Protein AF-A0A3B1CL82-F1 (afdb_monomer_lite)

Organism: NCBI:txid652676

Sequence (89 aa):
RPVWYVGTIGYCFFFLYRYGISKKRKRTVDGFRLIEKLKSDAPLSDEDRKVILYLLSSIKASLEDINYAIIFLLSIAAIVADLILTAMG

Structure (mmCIF, N/CA/C/O backbone):
data_AF-A0A3B1CL82-F1
#
_entry.id   AF-A0A3B1CL82-F1
#
loop_
_atom_site.group_PDB
_atom_site.id
_atom_site.type_symbol
_atom_site.label_atom_id
_atom_site.label_alt_id
_atom_site.label_comp_id
_atom_site.label_asym_id
_atom_site.label_entity_id
_atom_site.label_seq_id
_atom_site.pdbx_PDB_ins_code
_atom_site.Cartn_x
_atom_site.Cartn_y
_atom_site.Cartn_z
_atom_site.occupancy
_atom_site.B_iso_or_equiv
_atom_site.auth_seq_id
_atom_site.auth_comp_id
_atom_site.auth_asym_id
_atom_site.auth_atom_id
_atom_site.pdbx_PDB_model_num
ATOM 1 N N . ARG A 1 1 ?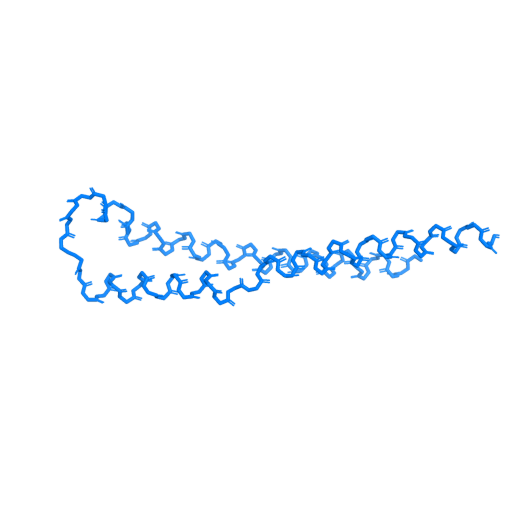 20.308 -6.603 -15.016 1.00 62.56 1 ARG A N 1
ATOM 2 C CA . ARG A 1 1 ? 20.057 -7.558 -13.899 1.00 62.56 1 ARG A CA 1
ATOM 3 C C . ARG A 1 1 ? 19.906 -6.895 -12.517 1.00 62.56 1 ARG A C 1
ATOM 5 O O . ARG A 1 1 ? 18.889 -7.184 -11.905 1.00 62.56 1 ARG A O 1
ATOM 12 N N . PRO A 1 2 ? 20.784 -5.994 -12.017 1.00 70.38 2 PRO A N 1
ATOM 13 C CA . PRO A 1 2 ? 20.617 -5.385 -10.680 1.00 70.38 2 PRO A CA 1
ATOM 14 C C . PRO A 1 2 ? 19.254 -4.705 -10.437 1.00 70.38 2 PRO A C 1
ATOM 16 O O . PRO A 1 2 ? 18.653 -4.881 -9.381 1.00 70.38 2 PRO A O 1
ATOM 19 N N . VAL A 1 3 ? 18.730 -4.011 -11.455 1.00 73.31 3 VAL A N 1
ATOM 20 C CA . VAL A 1 3 ? 17.420 -3.326 -11.445 1.00 73.31 3 VAL A CA 1
ATOM 21 C C . VAL A 1 3 ? 16.258 -4.251 -11.045 1.00 73.31 3 VAL A C 1
ATOM 23 O O . VAL A 1 3 ? 15.384 -3.840 -10.286 1.00 73.31 3 VAL A O 1
ATOM 26 N N . TRP A 1 4 ? 16.277 -5.516 -11.479 1.00 77.12 4 TRP A N 1
ATOM 27 C CA . TRP A 1 4 ? 15.235 -6.504 -11.165 1.00 77.12 4 TRP A CA 1
ATOM 28 C C . TRP A 1 4 ? 15.171 -6.835 -9.667 1.00 77.12 4 TRP A C 1
ATOM 30 O O . TRP A 1 4 ? 14.083 -6.954 -9.101 1.00 77.12 4 TRP A O 1
ATOM 40 N N . TYR A 1 5 ? 16.328 -6.934 -9.002 1.00 82.44 5 TYR A N 1
ATOM 41 C CA . TYR A 1 5 ? 16.388 -7.155 -7.556 1.00 82.44 5 TYR A CA 1
ATOM 42 C C . TYR A 1 5 ? 15.883 -5.936 -6.782 1.00 82.44 5 TYR A C 1
ATOM 44 O O . TYR A 1 5 ? 15.107 -6.102 -5.847 1.00 82.44 5 TYR A O 1
ATOM 52 N N . VAL A 1 6 ? 16.248 -4.718 -7.201 1.00 82.56 6 VAL A N 1
ATOM 53 C CA . VAL A 1 6 ? 15.759 -3.474 -6.577 1.00 82.56 6 VAL A CA 1
ATOM 54 C C . VAL A 1 6 ? 14.233 -3.368 -6.685 1.00 82.56 6 VAL A C 1
ATOM 56 O O . VAL A 1 6 ? 13.572 -3.132 -5.675 1.00 82.56 6 VAL A O 1
ATOM 59 N N . GLY A 1 7 ? 13.664 -3.621 -7.870 1.00 82.44 7 GLY A N 1
ATOM 60 C CA . GLY A 1 7 ? 12.210 -3.636 -8.072 1.00 82.44 7 GLY A CA 1
ATOM 61 C C . GLY A 1 7 ? 11.504 -4.691 -7.215 1.00 82.44 7 GLY A C 1
ATOM 62 O O . GLY A 1 7 ? 10.535 -4.387 -6.522 1.00 82.44 7 GLY A O 1
ATOM 63 N N . THR A 1 8 ? 12.037 -5.917 -7.186 1.00 85.06 8 THR A N 1
ATOM 64 C CA . THR A 1 8 ? 11.468 -7.029 -6.402 1.00 85.06 8 THR A CA 1
ATOM 65 C C . THR A 1 8 ? 11.516 -6.752 -4.896 1.00 85.06 8 THR A C 1
ATOM 67 O O . THR A 1 8 ? 10.523 -6.953 -4.201 1.00 85.06 8 THR A O 1
ATOM 70 N N . ILE A 1 9 ? 12.639 -6.241 -4.381 1.00 88.81 9 ILE A N 1
ATOM 71 C CA . ILE A 1 9 ? 12.790 -5.867 -2.967 1.00 88.81 9 ILE A CA 1
ATOM 72 C C . ILE A 1 9 ? 11.819 -4.733 -2.607 1.00 88.81 9 ILE A C 1
ATOM 74 O O . ILE A 1 9 ? 11.135 -4.821 -1.586 1.00 88.81 9 ILE A O 1
ATOM 78 N N . GLY A 1 10 ? 11.698 -3.711 -3.463 1.00 86.50 10 GLY A N 1
ATOM 79 C CA . GLY A 1 10 ? 10.732 -2.623 -3.295 1.00 86.50 10 GLY A CA 1
ATOM 80 C C . GLY A 1 10 ? 9.288 -3.127 -3.206 1.00 86.50 10 GLY A C 1
ATOM 81 O O . GLY A 1 10 ? 8.564 -2.750 -2.281 1.00 86.50 10 GLY A O 1
ATOM 82 N N . TYR A 1 11 ? 8.890 -4.046 -4.093 1.00 86.38 11 TYR A N 1
ATOM 83 C CA . TYR A 1 11 ? 7.576 -4.689 -4.025 1.00 86.38 11 TYR A CA 1
ATOM 84 C C . TYR A 1 11 ? 7.372 -5.481 -2.733 1.00 86.38 11 TYR A C 1
ATOM 86 O O . TYR A 1 11 ? 6.352 -5.294 -2.068 1.00 86.38 11 TYR A O 1
ATOM 94 N N . CYS A 1 12 ? 8.338 -6.307 -2.325 1.00 88.31 12 CYS A N 1
ATOM 95 C CA . CYS A 1 12 ? 8.254 -7.060 -1.073 1.00 88.31 12 CYS A CA 1
ATOM 96 C C . CYS A 1 12 ? 8.028 -6.141 0.140 1.00 88.31 12 CYS A C 1
ATOM 98 O O . CYS A 1 12 ? 7.123 -6.395 0.936 1.00 88.31 12 CYS A O 1
ATOM 100 N N . PHE A 1 13 ? 8.782 -5.042 0.264 1.00 87.88 13 PHE A N 1
ATOM 101 C CA . PHE A 1 13 ? 8.589 -4.075 1.351 1.00 87.88 13 PHE A CA 1
ATOM 102 C C . PHE A 1 13 ? 7.224 -3.379 1.293 1.00 87.88 13 PHE A C 1
ATOM 104 O O . PHE A 1 13 ? 6.556 -3.266 2.326 1.00 87.88 13 PHE A O 1
ATOM 111 N N . PHE A 1 14 ? 6.778 -2.961 0.105 1.00 86.81 14 PHE A N 1
ATOM 112 C CA . PHE A 1 14 ? 5.463 -2.347 -0.079 1.00 86.81 14 PHE A CA 1
ATOM 113 C C . PHE A 1 14 ? 4.332 -3.285 0.377 1.00 86.81 14 PHE A C 1
ATOM 115 O O . PHE A 1 14 ? 3.500 -2.893 1.201 1.00 86.81 14 PHE A O 1
ATOM 122 N N . PHE A 1 15 ? 4.326 -4.541 -0.082 1.00 86.94 15 PHE A N 1
ATOM 123 C CA . PHE A 1 15 ? 3.299 -5.517 0.294 1.00 86.94 15 PHE A CA 1
ATOM 124 C C . PHE A 1 15 ? 3.371 -5.919 1.778 1.00 86.94 15 PHE A C 1
ATOM 126 O O . PHE A 1 15 ? 2.323 -6.088 2.404 1.00 86.94 15 PHE A O 1
ATOM 133 N N . LEU A 1 16 ? 4.562 -6.001 2.384 1.00 88.56 16 LEU A N 1
ATOM 134 C CA . LEU A 1 16 ? 4.715 -6.259 3.825 1.00 88.56 16 LEU A CA 1
ATOM 135 C C . LEU A 1 16 ? 4.137 -5.126 4.686 1.00 88.56 16 LEU A C 1
ATOM 137 O O . LEU A 1 16 ? 3.374 -5.390 5.621 1.00 88.56 16 LEU A O 1
ATOM 141 N N .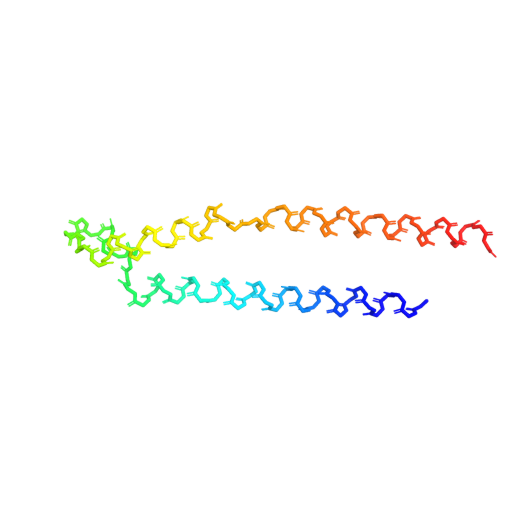 TYR A 1 17 ? 4.433 -3.867 4.348 1.00 85.00 17 TYR A N 1
ATOM 142 C CA . TYR A 1 17 ? 3.825 -2.705 5.003 1.00 85.00 17 TYR A CA 1
ATOM 143 C C . TYR A 1 17 ? 2.293 -2.727 4.856 1.00 85.00 17 TYR A C 1
ATOM 145 O O . TYR A 1 17 ? 1.557 -2.596 5.840 1.00 85.00 17 TYR A O 1
ATOM 153 N N . ARG A 1 18 ? 1.805 -2.981 3.633 1.00 84.50 18 ARG A N 1
ATOM 154 C CA . ARG A 1 18 ? 0.377 -3.074 3.298 1.00 84.50 18 ARG A CA 1
ATOM 155 C C . ARG A 1 18 ? -0.344 -4.161 4.106 1.00 84.50 18 ARG A C 1
ATOM 157 O O . ARG A 1 18 ? -1.412 -3.907 4.672 1.00 84.50 18 ARG A O 1
ATOM 164 N N . TYR A 1 19 ? 0.272 -5.337 4.237 1.00 84.00 19 TYR A N 1
ATOM 165 C CA . TYR A 1 19 ? -0.214 -6.442 5.064 1.00 84.00 19 TYR A CA 1
ATOM 166 C C . TYR A 1 19 ? -0.318 -6.045 6.544 1.00 84.00 19 TYR A C 1
ATOM 168 O O . TYR A 1 19 ? -1.343 -6.311 7.176 1.00 84.00 19 TYR A O 1
ATOM 176 N N . GLY A 1 20 ? 0.685 -5.345 7.087 1.00 83.94 20 GLY A N 1
ATOM 177 C CA . GLY A 1 20 ? 0.663 -4.825 8.458 1.00 83.94 20 GLY A CA 1
ATOM 178 C C . GLY A 1 20 ? -0.526 -3.894 8.730 1.00 83.94 20 GLY A C 1
ATOM 179 O O . GLY A 1 20 ? -1.257 -4.091 9.706 1.00 83.94 20 GLY A O 1
ATOM 180 N N . ILE A 1 21 ? -0.781 -2.933 7.835 1.00 82.12 21 ILE A N 1
ATOM 181 C CA . ILE A 1 21 ? -1.913 -1.996 7.942 1.00 82.12 21 ILE A CA 1
ATOM 182 C C . ILE A 1 21 ? -3.262 -2.729 7.860 1.00 82.12 21 ILE A C 1
ATOM 184 O O . ILE A 1 21 ? -4.132 -2.518 8.708 1.00 82.12 21 ILE A O 1
ATOM 188 N N . SER A 1 22 ? -3.444 -3.644 6.903 1.00 82.25 22 SER A N 1
ATOM 189 C CA . SER A 1 22 ? -4.678 -4.442 6.805 1.00 82.25 22 SER A CA 1
ATOM 190 C C . SER A 1 22 ? -4.884 -5.380 8.000 1.00 82.25 22 SER A C 1
ATOM 192 O O . SER A 1 22 ? -6.011 -5.517 8.477 1.00 82.25 22 SER A O 1
ATOM 194 N N . LYS A 1 23 ? -3.817 -5.965 8.558 1.00 84.38 23 LYS A N 1
ATOM 195 C CA . LYS A 1 23 ? -3.883 -6.792 9.774 1.00 84.38 23 LYS A CA 1
ATOM 196 C C . LYS A 1 23 ? -4.262 -5.975 11.012 1.00 84.38 23 LYS A C 1
ATOM 198 O O . LYS A 1 23 ? -5.036 -6.463 11.834 1.00 84.38 23 LYS A O 1
ATOM 203 N N . LYS A 1 24 ? -3.778 -4.730 11.129 1.00 81.44 24 LYS A N 1
ATOM 204 C CA . LYS A 1 24 ? -4.188 -3.800 12.196 1.00 81.44 24 LYS A CA 1
ATOM 205 C C . LYS A 1 24 ? -5.676 -3.448 12.080 1.00 81.44 24 LYS A C 1
ATOM 207 O O . LYS A 1 24 ? -6.391 -3.598 13.063 1.00 81.44 24 LYS A O 1
ATOM 212 N N . ARG A 1 25 ? -6.153 -3.088 10.877 1.00 78.69 25 ARG A N 1
ATOM 213 C CA . ARG A 1 25 ? -7.578 -2.793 10.612 1.00 78.69 25 ARG A CA 1
ATOM 214 C C . ARG A 1 25 ? -8.492 -3.973 10.980 1.00 78.69 25 ARG A C 1
ATOM 216 O O . ARG A 1 25 ? -9.448 -3.768 11.721 1.00 78.69 25 ARG A O 1
ATOM 223 N N . LYS A 1 26 ? -8.163 -5.204 10.555 1.00 77.75 26 LYS A N 1
ATOM 224 C CA . LYS A 1 26 ? -8.923 -6.418 10.926 1.00 77.75 26 LYS A CA 1
ATOM 225 C C . LYS A 1 26 ? -8.967 -6.639 12.443 1.00 77.75 26 LYS A C 1
ATOM 227 O O . LYS A 1 26 ? -10.050 -6.729 13.004 1.00 77.75 26 LYS A O 1
ATOM 232 N N . ARG A 1 27 ? -7.815 -6.589 13.129 1.00 80.06 27 ARG A N 1
ATOM 233 C CA . ARG A 1 27 ? -7.753 -6.738 14.597 1.00 80.06 27 ARG A CA 1
ATOM 234 C C . ARG A 1 27 ? -8.604 -5.719 15.361 1.00 80.06 27 ARG A C 1
ATOM 236 O O . ARG A 1 27 ? -9.134 -6.067 16.408 1.00 80.06 27 ARG A O 1
ATOM 243 N N . THR A 1 28 ? -8.735 -4.483 14.876 1.00 75.31 28 THR A N 1
ATOM 244 C CA . THR A 1 28 ? -9.621 -3.486 15.502 1.00 75.31 28 THR A CA 1
ATOM 245 C C . THR A 1 28 ? -11.100 -3.833 15.304 1.00 75.31 28 THR A C 1
ATOM 247 O O . THR A 1 28 ? -11.877 -3.690 16.242 1.00 75.31 28 THR A O 1
ATOM 250 N N . VAL A 1 29 ? -11.488 -4.336 14.127 1.00 75.25 29 VAL A N 1
ATOM 251 C CA . VAL A 1 29 ? -12.861 -4.811 13.868 1.00 75.25 29 VAL A CA 1
ATOM 252 C C . VAL A 1 29 ? -13.215 -5.998 14.770 1.00 75.25 29 VAL A C 1
ATOM 254 O O . VAL A 1 29 ? -14.267 -5.976 15.412 1.00 75.25 29 VAL A O 1
ATOM 257 N N . ASP A 1 30 ? -12.318 -6.984 14.861 1.00 75.75 30 ASP A N 1
ATOM 258 C CA . ASP A 1 30 ? -12.498 -8.190 15.677 1.00 75.75 30 ASP A CA 1
ATOM 259 C C . ASP A 1 30 ? -12.514 -7.853 17.181 1.00 75.75 30 ASP A C 1
ATOM 261 O O . ASP A 1 30 ? -13.408 -8.271 17.914 1.00 75.75 30 ASP A O 1
ATOM 265 N N . GLY A 1 31 ? -11.547 -7.051 17.646 1.00 71.88 31 GLY A N 1
ATOM 266 C CA . GLY A 1 31 ? -11.346 -6.744 19.066 1.00 71.88 31 GLY A CA 1
ATOM 267 C C . GLY A 1 31 ? -12.475 -5.936 19.709 1.00 71.88 31 GLY A C 1
ATOM 268 O O . GLY A 1 31 ? -12.773 -6.139 20.881 1.00 71.8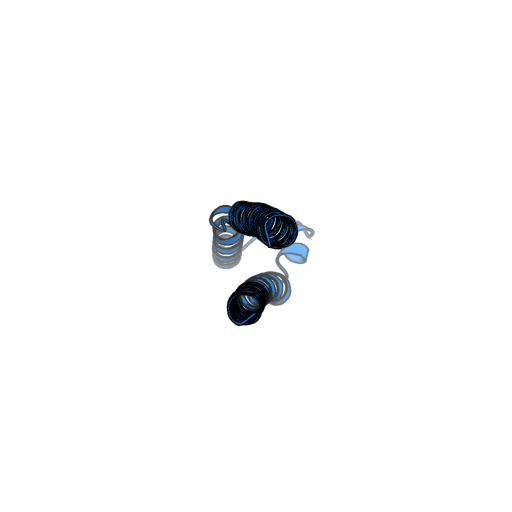8 31 GLY A O 1
ATOM 269 N N . PHE A 1 32 ? -13.141 -5.067 18.944 1.00 67.81 32 PHE A N 1
ATOM 270 C CA . PHE A 1 32 ? -14.319 -4.320 19.404 1.00 67.81 32 PHE A CA 1
ATOM 271 C C . PHE A 1 32 ? -15.651 -5.031 19.092 1.00 67.81 32 PHE A C 1
ATOM 273 O O . PHE A 1 32 ? -16.714 -4.513 19.444 1.00 67.81 32 PHE A O 1
ATOM 280 N N . ARG A 1 33 ? -15.616 -6.199 18.423 1.00 72.81 33 ARG A N 1
ATOM 281 C CA . ARG A 1 33 ? -16.794 -6.947 17.935 1.00 72.81 33 ARG A CA 1
ATOM 282 C C . ARG A 1 33 ? -17.799 -6.063 17.184 1.00 72.81 33 ARG A C 1
ATOM 284 O O . ARG A 1 33 ? -19.011 -6.252 17.277 1.00 72.81 33 ARG A O 1
ATOM 291 N N . LEU A 1 34 ? -17.301 -5.080 16.429 1.00 68.62 34 LEU A N 1
ATOM 292 C CA . LEU A 1 34 ? -18.133 -4.011 15.851 1.00 68.62 34 LEU A CA 1
ATOM 293 C C . LEU A 1 34 ? -19.217 -4.566 14.924 1.00 68.62 34 LEU A C 1
ATOM 295 O O . LEU A 1 34 ? -20.340 -4.074 14.931 1.00 68.62 34 LEU A O 1
ATOM 299 N N . ILE A 1 35 ? -18.895 -5.621 14.170 1.00 74.12 35 ILE A N 1
ATOM 300 C CA . ILE A 1 35 ? -19.839 -6.300 13.273 1.00 74.12 35 ILE A CA 1
ATOM 301 C C . ILE A 1 35 ? -20.967 -6.986 14.057 1.00 74.12 35 ILE A C 1
ATOM 303 O O . ILE A 1 35 ? -22.100 -6.979 13.590 1.00 74.12 35 ILE A O 1
ATOM 307 N N . GLU A 1 36 ? -20.690 -7.560 15.232 1.00 75.00 36 GLU A N 1
ATOM 308 C CA . GLU A 1 36 ? -21.724 -8.184 16.070 1.00 75.00 36 GLU A CA 1
ATOM 309 C C . GLU A 1 36 ? -22.639 -7.115 16.674 1.00 75.00 36 GLU A C 1
ATOM 311 O O . GLU A 1 36 ? -23.849 -7.200 16.493 1.00 75.00 36 GLU A O 1
ATOM 316 N N . LYS A 1 37 ? -22.068 -6.059 17.277 1.00 70.44 37 LYS A N 1
ATOM 317 C CA . LYS A 1 37 ? -22.832 -4.929 17.842 1.00 70.44 37 LYS A CA 1
ATOM 318 C C . LYS A 1 37 ? -23.735 -4.249 16.804 1.00 70.44 37 LYS A C 1
ATOM 320 O O . LYS A 1 37 ? -24.889 -3.952 17.096 1.00 70.44 37 LYS A O 1
ATOM 325 N N . LEU A 1 38 ? -23.218 -4.033 15.589 1.00 73.00 38 LEU A N 1
ATOM 326 C CA . LEU A 1 38 ? -23.970 -3.461 14.465 1.00 73.00 38 LEU A CA 1
ATOM 327 C C . LEU A 1 38 ? -25.073 -4.394 13.939 1.00 73.00 38 LEU A C 1
ATOM 329 O O . LEU A 1 38 ? -26.055 -3.909 13.391 1.00 73.00 38 LEU A O 1
ATOM 333 N N . LYS A 1 39 ? -24.921 -5.718 14.076 1.00 76.94 39 LYS A N 1
ATOM 334 C CA . LYS A 1 39 ? -25.937 -6.704 13.667 1.00 76.94 39 LYS A CA 1
ATOM 335 C C . LYS A 1 39 ? -26.990 -6.982 14.737 1.00 76.94 39 LYS A C 1
ATOM 337 O O . LYS A 1 39 ? -28.080 -7.416 14.387 1.00 76.94 39 LYS A O 1
ATOM 342 N N . SER A 1 40 ? -26.673 -6.776 16.014 1.00 75.88 40 SER A N 1
ATOM 343 C CA . SER A 1 40 ? -27.573 -7.059 17.138 1.00 75.88 40 SER A CA 1
ATOM 344 C C . SER A 1 40 ? -28.482 -5.884 17.519 1.00 75.88 40 SER A C 1
ATOM 346 O O . SER A 1 40 ? -29.064 -5.919 18.599 1.00 75.88 40 SER A O 1
ATOM 348 N N . ASP A 1 41 ? -28.526 -4.829 16.695 1.00 67.12 41 ASP A N 1
ATOM 349 C CA . ASP A 1 41 ? -29.216 -3.549 16.946 1.00 67.12 41 ASP A CA 1
ATOM 350 C C . ASP A 1 41 ? -28.915 -2.947 18.338 1.00 67.12 41 ASP A C 1
ATOM 352 O O . ASP A 1 41 ? -29.729 -2.272 18.967 1.00 67.12 41 ASP A O 1
ATOM 356 N N . ALA A 1 42 ? -27.715 -3.231 18.860 1.00 74.19 42 ALA A N 1
ATOM 357 C CA . ALA A 1 42 ? -27.315 -2.798 20.189 1.00 74.19 42 ALA A CA 1
ATOM 358 C C . ALA A 1 42 ? -26.921 -1.311 20.162 1.00 74.19 42 ALA A C 1
ATOM 360 O O . ALA A 1 42 ? -26.235 -0.876 19.230 1.00 74.19 42 ALA A O 1
ATOM 361 N N . PRO A 1 43 ? -27.278 -0.520 21.192 1.00 74.25 43 PRO A N 1
ATOM 362 C CA . PRO A 1 43 ? -26.929 0.894 21.241 1.00 74.25 43 PRO A CA 1
ATOM 363 C C . PRO A 1 43 ? -25.404 1.084 21.227 1.00 74.25 43 PRO A C 1
ATOM 365 O O . PRO A 1 43 ? -24.700 0.740 22.176 1.00 74.25 43 PRO A O 1
ATOM 368 N N . LEU A 1 44 ? -24.895 1.650 20.129 1.00 78.25 44 LEU A N 1
ATOM 369 C CA . LEU A 1 44 ? -23.480 1.980 19.958 1.00 78.25 44 LEU A CA 1
ATOM 370 C C . LEU A 1 44 ? -23.068 3.099 20.917 1.00 78.25 44 LEU A C 1
ATOM 372 O O . LEU A 1 44 ? -23.616 4.205 20.846 1.00 78.25 44 LEU A O 1
ATOM 376 N N . SER A 1 45 ? -22.047 2.835 21.733 1.00 80.88 45 SER A N 1
ATOM 377 C CA . SER A 1 45 ? -21.408 3.857 22.565 1.00 80.88 45 SER A CA 1
ATOM 378 C C . SER A 1 45 ? -20.706 4.927 21.716 1.00 80.88 45 SER A C 1
ATOM 380 O O . SER A 1 45 ? -20.344 4.692 20.558 1.00 80.88 45 SER A O 1
ATOM 382 N N . ASP A 1 46 ? -20.445 6.098 22.300 1.00 82.94 46 ASP A N 1
ATOM 383 C CA . ASP A 1 46 ? -19.659 7.153 21.639 1.00 82.94 46 ASP A CA 1
ATOM 384 C C . ASP A 1 46 ? -18.239 6.697 21.275 1.00 82.94 46 ASP A C 1
ATOM 386 O O . ASP A 1 46 ? -17.639 7.198 20.321 1.00 82.94 46 ASP A O 1
ATOM 390 N N . GLU A 1 47 ? -17.698 5.730 22.013 1.00 82.31 47 GLU A N 1
ATOM 391 C CA . GLU A 1 47 ? -16.387 5.144 21.756 1.00 82.31 47 GLU A CA 1
ATOM 392 C C . GLU A 1 47 ? -16.433 4.173 20.565 1.00 82.31 47 GLU A C 1
ATOM 394 O O . GLU A 1 47 ? -15.625 4.305 19.644 1.00 82.31 47 GLU A O 1
ATOM 399 N N . ASP A 1 48 ? -17.453 3.308 20.486 1.00 78.44 48 ASP A N 1
ATOM 400 C CA . ASP A 1 48 ? -17.707 2.469 19.304 1.00 78.44 48 ASP A CA 1
ATOM 401 C C . ASP A 1 48 ? -17.895 3.331 18.041 1.00 78.44 48 ASP A C 1
ATOM 403 O O . ASP A 1 48 ? -17.304 3.049 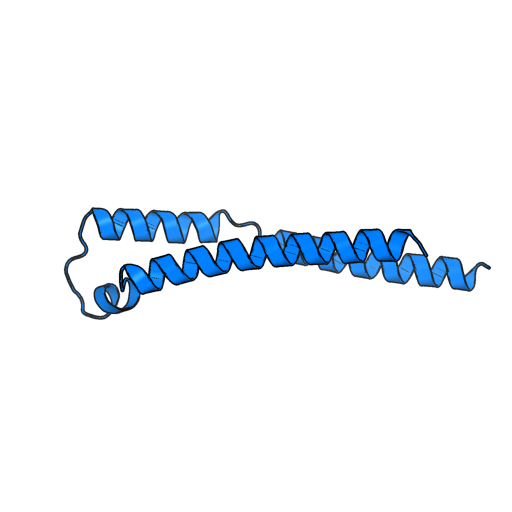16.995 1.00 78.44 48 ASP A O 1
ATOM 407 N N . ARG A 1 49 ? -18.656 4.434 18.137 1.00 80.50 49 ARG A N 1
ATOM 408 C CA . ARG A 1 49 ? -18.860 5.393 17.033 1.00 80.50 49 ARG A CA 1
ATOM 409 C C . ARG A 1 49 ? -17.546 6.022 16.563 1.00 80.50 49 ARG A C 1
ATOM 411 O O . ARG A 1 49 ? -17.311 6.090 15.355 1.00 80.50 49 ARG A O 1
ATOM 418 N N . LYS A 1 50 ? -16.671 6.442 17.485 1.00 85.38 50 LYS A N 1
ATOM 419 C CA . LYS A 1 50 ? -15.336 6.984 17.159 1.00 85.38 50 LYS A CA 1
ATOM 420 C C . LYS A 1 50 ? -14.452 5.945 16.467 1.00 85.38 50 LYS A C 1
ATOM 422 O O . LYS A 1 50 ? -13.810 6.275 15.469 1.00 85.38 50 LYS A O 1
ATOM 427 N N . VAL A 1 51 ? -14.443 4.697 16.940 1.00 83.00 51 VAL A N 1
ATOM 428 C CA . VAL A 1 51 ? -13.652 3.611 16.332 1.00 83.00 51 VAL A CA 1
ATOM 429 C C . VAL A 1 51 ? -14.167 3.262 14.930 1.00 83.00 51 VAL A C 1
ATOM 431 O O . VAL A 1 51 ? -13.361 3.118 14.009 1.00 83.00 51 VAL A O 1
ATOM 434 N N . ILE A 1 52 ? -15.488 3.198 14.728 1.00 84.25 52 ILE A N 1
ATOM 435 C CA . ILE A 1 52 ? -16.100 2.981 13.405 1.00 84.25 52 ILE A CA 1
ATOM 436 C C . ILE A 1 52 ? -15.744 4.125 12.445 1.00 84.25 52 ILE A C 1
ATOM 438 O O . ILE A 1 52 ? -15.289 3.863 11.331 1.00 84.25 52 ILE A O 1
ATOM 442 N N . LEU A 1 53 ? -15.882 5.387 12.870 1.00 83.69 53 LEU A N 1
ATOM 443 C CA . LEU A 1 53 ? -15.512 6.552 12.055 1.00 83.69 53 LEU A CA 1
ATOM 444 C C . LEU A 1 53 ? -14.022 6.554 11.694 1.00 83.69 53 LEU A C 1
ATOM 446 O O . LEU A 1 53 ? -13.679 6.810 10.539 1.00 83.69 53 LEU A O 1
ATOM 450 N N . TYR A 1 54 ? -13.139 6.218 12.638 1.00 84.50 54 TYR A N 1
ATOM 451 C CA . TYR A 1 54 ? -11.707 6.073 12.374 1.00 84.50 54 TYR A CA 1
ATOM 452 C C . TYR A 1 54 ? -11.421 4.969 11.347 1.00 84.50 54 TYR A C 1
ATOM 454 O O . TYR A 1 54 ? -10.659 5.196 10.407 1.00 84.50 54 TYR A O 1
ATOM 462 N N . LEU A 1 55 ? -12.050 3.796 11.476 1.00 82.94 55 LEU A N 1
ATOM 463 C CA . LEU A 1 55 ? -11.882 2.687 10.534 1.00 82.94 55 LEU A CA 1
ATOM 464 C C . LEU A 1 55 ? -12.382 3.043 9.129 1.00 82.94 55 LEU A C 1
ATOM 466 O O . LEU A 1 55 ? -11.651 2.843 8.161 1.00 82.94 55 LEU A O 1
ATOM 470 N N . LEU A 1 56 ? -13.586 3.607 9.009 1.00 82.44 56 LEU A N 1
ATOM 471 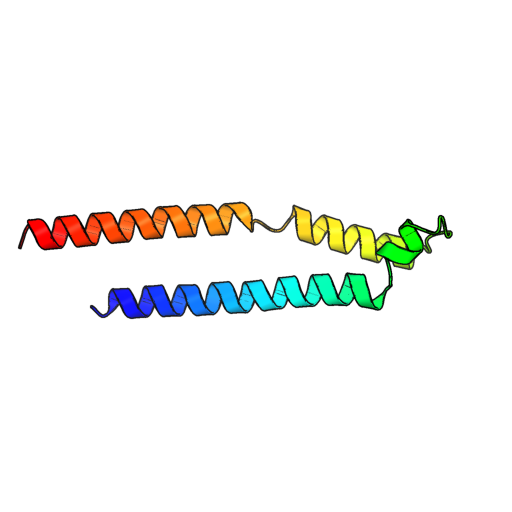C CA . LEU A 1 56 ? -14.160 4.020 7.725 1.00 82.44 56 LEU A CA 1
ATOM 472 C C . LEU A 1 56 ? -13.337 5.136 7.070 1.00 82.44 56 LEU A C 1
ATOM 474 O O . LEU A 1 56 ? -13.047 5.063 5.876 1.00 82.44 56 LEU A O 1
ATOM 478 N N . SER A 1 57 ? -12.892 6.127 7.848 1.00 80.62 57 SER A N 1
ATOM 479 C CA . SER A 1 57 ? -11.995 7.185 7.372 1.00 80.62 57 SER A CA 1
ATOM 480 C C . SER A 1 57 ? -10.640 6.620 6.926 1.00 80.62 57 SER A C 1
ATOM 482 O O . SER A 1 57 ? -10.166 6.941 5.841 1.00 80.62 57 SER A O 1
ATOM 484 N N . SER A 1 58 ? -10.054 5.690 7.689 1.00 78.75 58 SER A N 1
ATOM 485 C CA . SER A 1 58 ? -8.799 5.005 7.343 1.00 78.75 58 SER A CA 1
ATOM 486 C C . SER A 1 58 ? -8.911 4.134 6.085 1.00 78.75 58 SER A C 1
ATOM 488 O O . SER A 1 58 ? -7.938 4.005 5.341 1.00 78.75 58 SER A O 1
ATOM 490 N N . ILE A 1 59 ? -10.079 3.540 5.823 1.00 79.81 59 ILE A N 1
ATOM 491 C CA . ILE A 1 59 ? -10.360 2.818 4.576 1.00 79.81 59 ILE A CA 1
ATOM 492 C C . ILE A 1 59 ? -10.516 3.811 3.415 1.00 79.81 59 ILE A C 1
ATOM 494 O O . ILE A 1 59 ? -9.870 3.631 2.390 1.00 79.81 59 ILE A O 1
ATOM 498 N N . LYS A 1 60 ? -11.286 4.893 3.584 1.00 77.25 60 LYS A N 1
ATOM 499 C CA . LYS A 1 60 ? -11.535 5.890 2.527 1.00 77.25 60 LYS A CA 1
ATOM 500 C C . LYS A 1 60 ? -10.296 6.716 2.151 1.00 77.25 60 LYS A C 1
ATOM 502 O O . LYS A 1 60 ? -10.100 7.018 0.981 1.00 77.25 60 LYS A O 1
ATOM 507 N N . ALA A 1 61 ? -9.460 7.082 3.121 1.00 78.38 61 ALA A N 1
ATOM 508 C CA . ALA A 1 61 ? -8.217 7.830 2.899 1.00 78.38 61 ALA A CA 1
ATOM 509 C C . ALA A 1 61 ? -7.077 6.956 2.340 1.00 78.38 61 ALA A C 1
ATOM 511 O O . ALA A 1 61 ? -6.020 7.454 1.956 1.00 78.38 61 ALA A O 1
ATOM 512 N N . SER A 1 62 ? -7.261 5.637 2.326 1.00 76.25 62 SER A N 1
ATOM 513 C CA . SER A 1 62 ? -6.261 4.686 1.868 1.00 76.25 62 SER A CA 1
ATOM 514 C C . SER A 1 62 ? -6.285 4.587 0.339 1.00 76.25 62 SER A C 1
ATOM 516 O O . SER A 1 62 ? -7.125 3.887 -0.219 1.00 76.25 62 SER A O 1
ATOM 518 N N . LEU A 1 63 ? -5.295 5.200 -0.320 1.00 78.25 63 LEU A N 1
ATOM 519 C CA . LEU A 1 63 ? -5.046 5.146 -1.774 1.00 78.25 63 LEU A CA 1
ATOM 520 C C . LEU A 1 63 ? -4.547 3.759 -2.256 1.00 78.25 63 LEU A C 1
ATOM 522 O O . LEU A 1 63 ? -3.602 3.650 -3.032 1.00 78.25 63 LEU A O 1
ATOM 526 N N . GLU A 1 64 ? -5.138 2.683 -1.739 1.00 80.12 64 GLU A N 1
ATOM 527 C CA . GLU A 1 64 ? -4.762 1.288 -1.999 1.00 80.12 64 GLU A CA 1
ATOM 528 C C . GLU A 1 64 ? -4.915 0.937 -3.480 1.00 80.12 64 GLU A C 1
ATOM 530 O O . GLU A 1 64 ? -3.956 0.478 -4.097 1.00 80.12 64 GLU A O 1
ATOM 535 N N . ASP A 1 65 ? -6.066 1.272 -4.061 1.00 76.38 65 ASP A N 1
ATOM 536 C CA . ASP A 1 65 ? -6.389 0.990 -5.461 1.00 76.38 65 ASP A CA 1
ATOM 537 C C . ASP A 1 65 ? -5.469 1.757 -6.425 1.00 76.38 65 ASP A C 1
ATOM 539 O O . ASP A 1 65 ? -4.990 1.199 -7.411 1.00 76.38 65 ASP A O 1
ATOM 543 N N . ILE A 1 66 ? -5.142 3.016 -6.100 1.00 80.56 66 ILE A N 1
ATOM 544 C CA . ILE A 1 66 ? -4.206 3.840 -6.883 1.00 80.56 66 ILE A CA 1
ATOM 545 C C . ILE A 1 66 ? -2.787 3.271 -6.800 1.00 80.56 66 ILE A C 1
ATOM 547 O O . ILE A 1 66 ? -2.114 3.163 -7.823 1.00 80.56 66 ILE A O 1
ATOM 551 N N . ASN A 1 67 ? -2.333 2.859 -5.613 1.00 85.06 67 ASN A N 1
ATOM 552 C CA . ASN A 1 67 ? -1.017 2.241 -5.473 1.00 85.06 67 ASN A CA 1
ATOM 553 C C . ASN A 1 67 ? -0.927 0.940 -6.284 1.00 85.06 67 ASN A C 1
ATOM 555 O O . ASN A 1 67 ? 0.057 0.741 -6.990 1.00 85.06 67 ASN A O 1
ATOM 559 N N . TYR A 1 68 ? -1.949 0.077 -6.245 1.00 84.56 68 TYR A N 1
ATOM 560 C CA . TYR A 1 68 ? -1.966 -1.138 -7.066 1.00 84.56 68 TYR A CA 1
ATOM 561 C C . TYR A 1 68 ? -2.021 -0.829 -8.570 1.00 84.56 68 TYR A C 1
ATOM 563 O O . TYR A 1 68 ? -1.314 -1.482 -9.337 1.00 84.56 68 TYR A O 1
ATOM 571 N N . ALA A 1 69 ? -2.769 0.194 -8.999 1.00 83.94 69 ALA A N 1
ATOM 572 C CA . ALA A 1 69 ? -2.790 0.636 -10.394 1.00 83.94 69 ALA A CA 1
ATOM 573 C C . ALA A 1 69 ? -1.414 1.140 -10.871 1.00 83.94 69 ALA A C 1
ATOM 575 O O . ALA A 1 69 ? -0.952 0.738 -11.938 1.00 83.94 69 ALA A O 1
ATOM 576 N N . ILE A 1 70 ? -0.719 1.955 -10.068 1.00 86.81 70 ILE A N 1
ATOM 577 C CA . ILE A 1 70 ? 0.644 2.429 -10.371 1.00 86.81 70 ILE A CA 1
ATOM 578 C C . ILE A 1 70 ? 1.614 1.246 -10.478 1.00 86.81 70 ILE A C 1
ATOM 580 O O . ILE A 1 70 ? 2.365 1.151 -11.446 1.00 86.81 70 ILE A O 1
ATOM 584 N N . ILE A 1 71 ? 1.572 0.317 -9.521 1.00 87.94 71 ILE A N 1
ATOM 585 C CA . ILE A 1 71 ? 2.403 -0.896 -9.509 1.00 87.94 71 ILE A CA 1
ATOM 586 C C . ILE A 1 71 ? 2.168 -1.755 -10.758 1.00 87.94 71 ILE A C 1
ATOM 588 O O . ILE A 1 71 ? 3.121 -2.229 -11.378 1.00 87.94 71 ILE A O 1
ATOM 592 N N . PHE A 1 72 ? 0.910 -1.928 -11.161 1.00 87.38 72 PHE A N 1
ATOM 593 C CA . PHE A 1 72 ? 0.543 -2.676 -12.360 1.00 87.38 72 PHE A CA 1
ATOM 594 C C . PHE A 1 72 ? 1.076 -2.009 -13.638 1.00 87.38 72 PHE A C 1
ATOM 596 O O . PHE A 1 72 ? 1.743 -2.663 -14.440 1.00 87.38 72 PHE A O 1
ATOM 603 N N . LEU A 1 73 ? 0.869 -0.697 -13.790 1.00 90.56 73 LEU A N 1
ATOM 604 C CA . LEU A 1 73 ? 1.354 0.071 -14.942 1.00 90.56 73 LEU A CA 1
ATOM 605 C C . LEU A 1 73 ? 2.887 0.085 -15.033 1.00 90.56 73 LEU A C 1
ATOM 607 O O . LEU A 1 73 ? 3.436 -0.136 -16.111 1.00 90.56 73 LEU A O 1
ATOM 611 N N . LEU A 1 74 ? 3.587 0.279 -13.910 1.00 88.69 74 LEU A N 1
ATOM 612 C CA . LEU A 1 74 ? 5.053 0.223 -13.858 1.00 88.69 74 LEU A CA 1
ATOM 613 C C . LEU A 1 74 ? 5.589 -1.182 -14.167 1.00 88.69 74 LEU A C 1
ATOM 615 O O . LEU A 1 74 ? 6.617 -1.304 -14.828 1.00 88.69 74 LEU A O 1
ATOM 619 N N . SER A 1 75 ? 4.885 -2.238 -13.747 1.00 87.06 75 SER A N 1
ATOM 620 C CA . SER A 1 75 ? 5.250 -3.621 -14.084 1.00 87.06 75 SER A CA 1
ATOM 621 C C . SER A 1 75 ? 5.127 -3.895 -15.585 1.00 87.06 75 SER A C 1
ATOM 623 O O . SER A 1 75 ? 6.040 -4.473 -16.171 1.00 87.06 75 SER A O 1
ATOM 625 N N . ILE A 1 76 ? 4.050 -3.428 -16.229 1.00 92.31 76 ILE A N 1
ATOM 626 C CA . ILE A 1 76 ? 3.892 -3.518 -17.690 1.00 92.31 76 ILE A CA 1
ATOM 627 C C . ILE A 1 76 ? 5.001 -2.732 -18.398 1.00 92.31 76 ILE A C 1
ATOM 629 O O . ILE A 1 76 ? 5.658 -3.273 -19.284 1.00 92.31 76 ILE A O 1
ATOM 633 N N . ALA A 1 77 ? 5.248 -1.485 -17.988 1.00 90.12 77 ALA A N 1
ATOM 634 C CA . ALA A 1 77 ? 6.284 -0.644 -18.584 1.00 90.12 77 ALA A CA 1
ATOM 635 C C . ALA A 1 77 ? 7.684 -1.275 -18.467 1.00 90.12 77 ALA A C 1
ATOM 637 O O . ALA A 1 77 ? 8.449 -1.244 -19.430 1.00 90.12 77 ALA A O 1
ATOM 638 N N . ALA A 1 78 ? 8.000 -1.899 -17.327 1.00 88.00 78 ALA A N 1
ATOM 639 C CA . ALA A 1 78 ? 9.258 -2.611 -17.124 1.00 88.00 78 ALA A CA 1
ATOM 640 C C . ALA A 1 78 ? 9.404 -3.828 -18.055 1.00 88.00 78 ALA A C 1
ATOM 642 O O . ALA A 1 78 ? 10.463 -3.999 -18.651 1.00 88.00 78 ALA A O 1
ATOM 643 N N . ILE A 1 79 ? 8.348 -4.636 -18.226 1.00 88.75 79 ILE A N 1
ATOM 644 C CA . ILE A 1 79 ? 8.356 -5.790 -19.144 1.00 88.75 79 ILE A CA 1
ATOM 645 C C . ILE A 1 79 ? 8.523 -5.328 -20.597 1.00 88.75 79 ILE A C 1
ATOM 647 O O . ILE A 1 79 ? 9.340 -5.882 -21.327 1.00 88.75 79 ILE A O 1
ATOM 651 N N . VAL A 1 80 ? 7.792 -4.292 -21.021 1.00 93.00 80 VAL A N 1
ATOM 652 C CA . VAL A 1 80 ? 7.903 -3.738 -22.381 1.00 93.00 80 VAL A CA 1
ATOM 653 C C . VAL A 1 80 ? 9.305 -3.178 -22.639 1.00 93.00 80 VAL A C 1
ATOM 655 O O . VAL A 1 80 ? 9.875 -3.441 -23.695 1.00 93.00 80 VAL A O 1
ATOM 658 N N . ALA A 1 81 ? 9.895 -2.464 -21.676 1.00 89.69 81 ALA A N 1
ATOM 659 C CA . ALA A 1 81 ? 11.261 -1.957 -21.795 1.00 89.69 81 ALA A CA 1
ATOM 660 C C . ALA A 1 81 ? 12.304 -3.087 -21.897 1.00 89.69 81 ALA A C 1
ATOM 662 O O . ALA A 1 81 ? 13.203 -3.003 -22.731 1.00 89.69 81 ALA A O 1
ATOM 663 N N . ASP A 1 82 ? 12.170 -4.148 -21.094 1.00 87.62 82 ASP A N 1
ATOM 664 C CA . ASP A 1 82 ? 13.059 -5.322 -21.109 1.00 87.62 82 ASP A CA 1
ATOM 665 C C . ASP A 1 82 ? 12.968 -6.087 -22.445 1.00 87.62 82 ASP A C 1
ATOM 667 O O . ASP A 1 82 ? 13.993 -6.451 -23.021 1.00 87.62 82 ASP A O 1
ATOM 671 N N . LEU A 1 83 ? 11.758 -6.238 -23.002 1.00 91.38 83 LEU A N 1
ATOM 672 C CA . LEU A 1 83 ? 11.534 -6.818 -24.333 1.00 91.38 83 LEU A CA 1
ATOM 673 C C . LEU A 1 83 ? 12.135 -5.965 -25.460 1.00 91.38 83 LEU A C 1
ATOM 675 O O . LEU A 1 83 ? 12.778 -6.518 -26.348 1.00 91.38 83 LEU A O 1
ATOM 679 N N . ILE A 1 84 ? 11.968 -4.637 -25.427 1.00 93.56 84 ILE A N 1
ATOM 680 C CA . ILE A 1 84 ? 12.559 -3.730 -26.428 1.00 93.56 84 ILE A CA 1
ATOM 681 C C . ILE A 1 84 ? 14.090 -3.787 -26.361 1.00 93.56 84 ILE A C 1
ATOM 683 O O . ILE A 1 84 ? 14.736 -3.962 -27.390 1.00 93.56 84 ILE A O 1
ATOM 687 N N . LEU A 1 85 ? 14.673 -3.712 -25.160 1.00 89.94 85 LEU A N 1
ATOM 688 C CA . LEU A 1 85 ? 16.120 -3.843 -24.956 1.00 89.94 85 LEU A CA 1
ATOM 689 C C . LEU A 1 85 ? 16.657 -5.194 -25.452 1.00 89.94 85 LEU A C 1
ATOM 691 O O . LEU A 1 85 ? 17.727 -5.231 -26.049 1.00 89.94 85 LEU A O 1
ATOM 695 N N . THR A 1 86 ? 15.906 -6.279 -25.244 1.00 92.00 86 THR A N 1
ATOM 696 C CA . THR A 1 86 ? 16.269 -7.633 -25.702 1.00 92.00 86 THR A CA 1
ATOM 697 C C . THR A 1 86 ? 16.106 -7.815 -27.215 1.00 92.00 86 THR A C 1
ATOM 699 O O . THR A 1 86 ? 16.778 -8.656 -27.796 1.00 92.00 86 THR A O 1
ATOM 702 N N . ALA A 1 87 ? 15.234 -7.044 -27.870 1.00 91.06 87 ALA A N 1
ATOM 703 C CA . ALA A 1 87 ? 15.043 -7.078 -29.323 1.00 91.06 87 ALA A CA 1
ATOM 704 C C . ALA A 1 87 ? 15.992 -6.136 -30.094 1.00 91.06 87 ALA A C 1
ATOM 706 O O . ALA A 1 87 ? 16.091 -6.238 -31.316 1.00 91.06 87 ALA A O 1
ATOM 707 N N . MET A 1 88 ? 16.651 -5.200 -29.401 1.00 87.69 88 MET A N 1
ATOM 708 C CA . MET A 1 88 ? 17.590 -4.224 -29.974 1.00 87.69 88 MET A CA 1
ATOM 709 C C . MET A 1 88 ? 19.073 -4.584 -29.770 1.00 87.69 88 MET A C 1
ATOM 711 O O . MET A 1 88 ? 19.933 -3.835 -30.241 1.00 87.69 88 MET A O 1
ATOM 715 N N . GLY A 1 89 ? 19.375 -5.676 -29.059 1.00 70.50 89 GLY A N 1
ATOM 716 C CA . GLY A 1 89 ? 20.729 -6.169 -28.766 1.00 70.50 89 GLY A CA 1
ATOM 717 C C . GLY A 1 89 ? 20.934 -7.620 -29.178 1.00 70.50 89 GLY A C 1
ATOM 718 O O . GLY A 1 89 ? 22.120 -8.008 -29.243 1.00 70.50 89 GLY A O 1
#

Radius of gyration: 20.41 Å; chains: 1; bounding box: 50×16×52 Å

pLDDT: mean 81.71,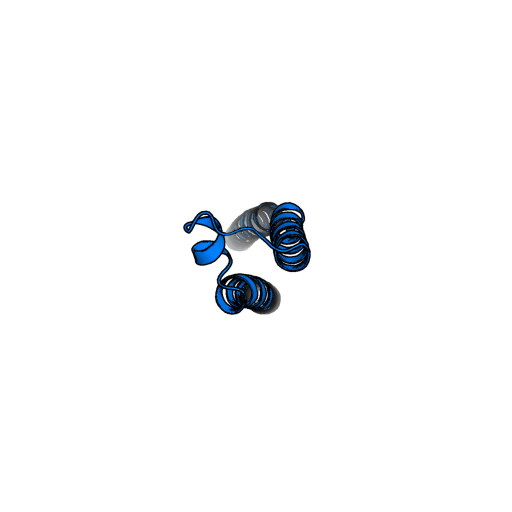 std 6.62, range [62.56, 93.56]

Foldseek 3Di:
DVVVVVLVVVVVVVVVVVVVVVVVLVCLCVVVVLVVCVVVVHDQDPVSVVSVVVSVVCVVVDCPVVVVVVSVVVVVVVVVVVVVVVVVD

Secondary structure (DSSP, 8-state):
-HHHHHHHHHHHHHHHHHHHHHHHHHHHHHHTTHHHHHHTT----HHHHHHHHHHHHHHHT--HHHHHHHHHHHHHHHHHHHHHHHH--